Protein AF-A0A2S5CIK4-F1 (afdb_monomer_lite)

Organism: NCBI:txid1704499

Secondary structure (DSSP, 8-state):
-----------------------------TT-EEEEEEEPTTSS-EEEEEEEEEEEEESSTT-SSEEEEEEEETTS-EEEEEHHHHHHHEEEEE---

Sequence (97 aa):
MPVGTGIKEVPVVGAITRRKTMINNIQIKVGQTVQAFFESVDSDASYKTLGTIVGIKRKSYRSESFDEATIKWEDGTEFSIDESFFFKTVHVVGGLQ

Structure (mmCIF, N/CA/C/O backbone):
data_AF-A0A2S5CIK4-F1
#
_entry.id   AF-A0A2S5CIK4-F1
#
loop_
_atom_site.group_PDB
_atom_site.id
_atom_site.type_symbol
_atom_site.label_atom_id
_atom_site.label_alt_id
_atom_site.label_comp_id
_atom_site.label_asym_id
_atom_site.label_entity_id
_atom_site.label_seq_id
_atom_site.pdbx_PDB_ins_code
_atom_site.Cartn_x
_atom_site.Cartn_y
_atom_site.Cartn_z
_atom_site.occupancy
_atom_site.B_iso_or_equiv
_atom_site.auth_seq_id
_atom_site.auth_comp_id
_atom_site.auth_asym_id
_atom_site.auth_atom_id
_atom_site.pdbx_PDB_model_num
ATOM 1 N N . MET A 1 1 ? 32.294 -7.817 71.422 1.00 45.16 1 MET A N 1
ATOM 2 C CA . MET A 1 1 ? 31.894 -7.883 69.996 1.00 45.16 1 MET A CA 1
ATOM 3 C C . MET A 1 1 ? 30.476 -8.438 69.943 1.00 45.16 1 MET A C 1
ATOM 5 O O . MET A 1 1 ? 30.205 -9.352 70.713 1.00 45.16 1 MET A O 1
ATOM 9 N N . PRO A 1 2 ? 29.573 -7.842 69.147 1.00 49.91 2 PRO A N 1
ATOM 10 C CA . PRO A 1 2 ? 29.283 -8.467 67.857 1.00 49.91 2 PRO A CA 1
ATOM 11 C C . PRO A 1 2 ? 29.266 -7.463 66.695 1.00 49.91 2 PRO A C 1
ATOM 13 O O . PRO A 1 2 ? 28.742 -6.357 66.796 1.00 49.91 2 PRO A O 1
ATOM 16 N N . VAL A 1 3 ? 29.868 -7.887 65.586 1.00 53.69 3 VAL A N 1
ATOM 17 C CA . VAL A 1 3 ? 29.810 -7.230 64.281 1.00 53.69 3 VAL A CA 1
ATOM 18 C C . VAL A 1 3 ? 28.527 -7.712 63.612 1.00 53.69 3 VAL A C 1
ATOM 20 O O . VAL A 1 3 ? 28.422 -8.873 63.227 1.00 53.69 3 VAL A O 1
ATOM 23 N N . GLY A 1 4 ? 27.525 -6.841 63.531 1.00 51.56 4 GLY A N 1
ATOM 24 C CA . GLY A 1 4 ? 26.310 -7.100 62.767 1.00 51.56 4 GLY A CA 1
ATOM 25 C C . GLY A 1 4 ? 26.535 -6.766 61.297 1.00 51.56 4 GLY A C 1
ATOM 26 O O . GLY A 1 4 ? 26.259 -5.646 60.877 1.00 51.56 4 GLY A O 1
ATOM 27 N N . THR A 1 5 ? 27.030 -7.718 60.507 1.00 58.00 5 THR A N 1
ATOM 28 C CA . THR A 1 5 ? 27.031 -7.605 59.041 1.00 58.0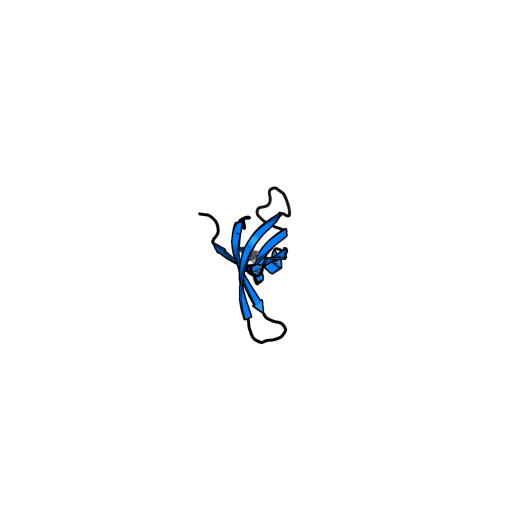0 5 THR A CA 1
ATOM 29 C C . THR A 1 5 ? 25.647 -7.984 58.521 1.00 58.00 5 THR A C 1
ATOM 31 O O . THR A 1 5 ? 25.407 -9.110 58.097 1.00 58.00 5 THR A O 1
ATOM 34 N N . GLY A 1 6 ? 24.710 -7.040 58.603 1.00 49.56 6 GLY A N 1
ATOM 35 C CA . GLY A 1 6 ? 23.429 -7.126 57.911 1.00 49.56 6 GLY A CA 1
ATOM 36 C C . GLY A 1 6 ? 23.604 -6.629 56.482 1.00 49.56 6 GLY A C 1
ATOM 37 O O . GLY A 1 6 ? 23.748 -5.431 56.249 1.00 49.56 6 GLY A O 1
ATOM 38 N N . ILE A 1 7 ? 23.642 -7.558 55.535 1.00 61.31 7 ILE A N 1
ATOM 39 C CA . ILE A 1 7 ? 23.680 -7.281 54.100 1.00 61.31 7 ILE A CA 1
ATOM 40 C C . ILE A 1 7 ? 22.431 -6.460 53.763 1.00 61.31 7 ILE A C 1
ATOM 42 O O . ILE A 1 7 ? 21.305 -6.913 53.957 1.00 61.31 7 ILE A O 1
ATOM 46 N N . LYS A 1 8 ? 22.630 -5.220 53.319 1.00 49.00 8 LYS A N 1
ATOM 47 C CA . LYS A 1 8 ? 21.553 -4.330 52.890 1.00 49.00 8 LYS A CA 1
ATOM 48 C C . LYS A 1 8 ? 21.051 -4.872 51.552 1.00 49.00 8 LYS A C 1
ATOM 50 O O . LYS A 1 8 ? 21.717 -4.679 50.538 1.00 49.00 8 LYS A O 1
ATOM 55 N N . GLU A 1 9 ? 19.932 -5.593 51.554 1.00 50.78 9 GLU A N 1
ATOM 56 C CA . GLU A 1 9 ? 19.229 -5.959 50.324 1.00 50.78 9 GLU A CA 1
ATOM 57 C C . GLU A 1 9 ? 18.815 -4.665 49.624 1.00 50.78 9 GLU A C 1
ATOM 59 O O . GLU A 1 9 ? 17.857 -3.987 49.994 1.00 50.78 9 GLU A O 1
ATOM 64 N N . VAL A 1 10 ? 19.619 -4.261 48.645 1.00 57.56 10 VAL A N 1
ATOM 65 C CA . VAL A 1 10 ? 19.248 -3.216 47.706 1.00 57.56 10 VAL A CA 1
ATOM 66 C C . VAL A 1 10 ? 18.150 -3.834 46.846 1.00 57.56 10 VAL A C 1
ATOM 68 O O . VAL A 1 10 ? 18.430 -4.836 46.181 1.00 57.56 10 VAL A O 1
ATOM 71 N N . PRO A 1 11 ? 16.917 -3.299 46.816 1.00 45.38 11 PRO A N 1
ATOM 72 C CA . PRO A 1 11 ? 15.995 -3.700 45.778 1.00 45.38 11 PRO A CA 1
ATOM 73 C C . PRO A 1 11 ? 16.646 -3.258 44.471 1.00 45.38 11 PRO A C 1
ATOM 75 O O . PRO A 1 11 ? 16.744 -2.064 44.180 1.00 45.38 11 PRO A O 1
ATOM 78 N N . VAL A 1 12 ? 17.142 -4.225 43.698 1.00 54.09 12 VAL A N 1
ATOM 79 C CA . VAL A 1 12 ? 17.399 -4.028 42.278 1.00 54.09 12 VAL A CA 1
ATOM 80 C C . VAL A 1 12 ? 16.024 -3.753 41.694 1.00 54.09 12 VAL A C 1
ATOM 82 O O . VAL A 1 12 ? 15.297 -4.657 41.291 1.00 54.09 12 VAL A O 1
ATOM 85 N N . VAL A 1 13 ? 15.628 -2.480 41.725 1.00 51.38 13 VAL A N 1
ATOM 86 C CA . VAL A 1 13 ? 14.578 -1.952 40.875 1.00 51.38 13 VAL A CA 1
ATOM 87 C C . VAL A 1 13 ? 15.145 -2.135 39.483 1.00 51.38 13 VAL A C 1
ATOM 89 O O . VAL A 1 13 ? 15.861 -1.285 38.957 1.00 51.38 13 VAL A O 1
ATOM 92 N N . GLY A 1 14 ? 14.893 -3.319 38.928 1.00 41.09 14 GLY A N 1
ATOM 93 C CA . GLY A 1 14 ? 14.983 -3.572 37.515 1.00 41.09 14 GLY A CA 1
ATOM 94 C C . GLY A 1 14 ? 14.028 -2.586 36.880 1.00 41.09 14 GLY A C 1
ATOM 95 O O . GLY A 1 14 ? 12.845 -2.870 36.704 1.00 41.09 14 GLY A O 1
ATOM 96 N N . ALA A 1 15 ? 14.545 -1.400 36.573 1.00 48.56 15 ALA A N 1
ATOM 97 C CA . ALA A 1 15 ? 14.007 -0.548 35.549 1.00 48.56 15 ALA A CA 1
ATOM 98 C C . ALA A 1 15 ? 14.136 -1.364 34.266 1.00 48.56 15 ALA A C 1
ATOM 100 O O . ALA A 1 15 ? 15.066 -1.215 33.478 1.00 48.56 15 ALA A O 1
ATOM 101 N N . ILE A 1 16 ? 13.184 -2.276 34.068 1.00 52.25 16 ILE A N 1
ATOM 102 C CA . ILE A 1 16 ? 12.785 -2.698 32.748 1.00 52.25 16 ILE A CA 1
ATOM 103 C C . ILE A 1 16 ? 12.205 -1.415 32.175 1.00 52.25 16 ILE A C 1
ATOM 105 O O . ILE A 1 16 ? 11.005 -1.148 32.258 1.00 52.25 16 ILE A O 1
ATOM 109 N N . THR A 1 17 ? 13.090 -0.564 31.656 1.00 43.59 17 THR A N 1
ATOM 110 C CA . THR A 1 17 ? 12.743 0.408 30.645 1.00 43.59 17 THR A CA 1
ATOM 111 C C . THR A 1 17 ? 12.154 -0.452 29.550 1.00 43.59 17 THR A C 1
ATOM 113 O O . THR A 1 17 ? 12.872 -0.995 28.711 1.00 43.59 17 THR A O 1
ATOM 116 N N . ARG A 1 18 ? 10.832 -0.663 29.614 1.00 47.34 18 ARG A N 1
ATOM 117 C CA . ARG A 1 18 ? 10.047 -1.075 28.468 1.00 47.34 18 ARG A CA 1
ATOM 118 C C . ARG A 1 18 ? 10.516 -0.101 27.412 1.00 47.34 18 ARG A C 1
ATOM 120 O O . ARG A 1 18 ? 10.225 1.091 27.517 1.00 47.34 18 ARG A O 1
ATOM 127 N N . ARG A 1 19 ? 11.331 -0.577 26.466 1.00 44.41 19 ARG A N 1
ATOM 128 C CA . ARG A 1 19 ? 11.512 0.120 25.206 1.00 44.41 19 ARG A CA 1
ATOM 129 C C . ARG A 1 19 ? 10.094 0.185 24.686 1.00 44.41 19 ARG A C 1
ATOM 131 O O . ARG A 1 19 ? 9.558 -0.796 24.186 1.00 44.41 19 ARG A O 1
ATOM 138 N N . LYS A 1 20 ? 9.436 1.303 24.982 1.00 42.12 20 LYS A N 1
ATOM 139 C CA . LYS A 1 20 ? 8.208 1.718 24.354 1.00 42.12 20 LYS A CA 1
ATOM 140 C C . LYS A 1 20 ? 8.677 1.888 22.930 1.00 42.12 20 LYS A C 1
ATOM 142 O O . LYS A 1 20 ? 9.257 2.918 22.600 1.00 42.12 20 LYS A O 1
ATOM 147 N N . THR A 1 21 ? 8.599 0.803 22.161 1.00 40.75 21 THR A N 1
ATOM 148 C CA . THR A 1 21 ? 8.699 0.849 20.718 1.00 40.75 21 THR A CA 1
ATOM 149 C C . THR A 1 21 ? 7.743 1.967 20.374 1.00 40.75 21 THR A C 1
ATOM 151 O O . THR A 1 21 ? 6.541 1.850 20.626 1.00 40.75 21 THR A O 1
ATOM 154 N N . MET A 1 22 ? 8.293 3.122 20.007 1.00 35.94 22 MET A N 1
ATOM 155 C CA . MET A 1 22 ? 7.506 4.187 19.432 1.00 35.94 22 MET A CA 1
ATOM 156 C C . MET A 1 22 ? 7.015 3.561 18.139 1.00 35.94 22 MET A C 1
ATOM 158 O O . MET A 1 22 ? 7.718 3.560 17.135 1.00 35.94 22 MET A O 1
ATOM 162 N N . ILE A 1 23 ? 5.866 2.888 18.213 1.00 42.66 23 ILE A N 1
ATOM 163 C CA . ILE A 1 23 ? 5.069 2.601 17.041 1.00 42.66 23 ILE A CA 1
ATOM 164 C C . ILE A 1 23 ? 4.778 4.002 16.546 1.00 42.66 23 ILE A C 1
ATOM 166 O O . ILE A 1 23 ? 4.038 4.748 17.190 1.00 42.66 23 ILE A O 1
ATOM 170 N N . ASN A 1 24 ? 5.523 4.403 15.519 1.00 46.25 24 ASN A N 1
ATOM 171 C CA . ASN A 1 24 ? 5.285 5.623 14.785 1.00 46.25 24 ASN A CA 1
ATOM 172 C C . ASN A 1 24 ? 3.786 5.623 14.501 1.00 46.25 24 ASN A C 1
ATOM 174 O O . ASN A 1 24 ? 3.306 4.785 13.741 1.00 46.25 24 ASN A O 1
ATOM 178 N N . ASN A 1 25 ? 3.041 6.481 15.201 1.00 52.94 25 ASN A N 1
ATOM 179 C CA . ASN A 1 25 ? 1.591 6.563 15.087 1.00 52.94 25 ASN A CA 1
ATOM 180 C C . ASN A 1 25 ? 1.274 7.306 13.787 1.00 52.94 25 ASN A C 1
ATOM 182 O O . ASN A 1 25 ? 0.781 8.432 13.792 1.00 52.94 25 ASN A O 1
ATOM 186 N N . ILE A 1 26 ? 1.689 6.727 12.663 1.00 62.88 26 ILE A N 1
ATOM 187 C CA . ILE A 1 26 ? 1.416 7.248 11.336 1.00 62.88 26 ILE A CA 1
ATOM 188 C C . ILE A 1 26 ? -0.040 6.890 11.072 1.00 62.88 26 ILE A C 1
ATOM 190 O O . ILE A 1 26 ? -0.376 5.770 10.687 1.00 62.88 26 ILE A O 1
ATOM 194 N N . GLN A 1 27 ? -0.915 7.853 11.346 1.00 73.69 27 GLN A N 1
ATOM 195 C CA . GLN A 1 27 ? -2.318 7.760 10.984 1.00 73.69 27 GLN A CA 1
ATOM 196 C C . GLN A 1 27 ? -2.431 7.886 9.470 1.00 73.69 27 GLN A C 1
ATOM 198 O O . GLN A 1 27 ? -2.347 8.988 8.923 1.00 73.69 27 GLN A O 1
ATOM 203 N N . ILE A 1 28 ? -2.612 6.751 8.800 1.00 80.06 28 ILE A N 1
ATOM 204 C CA . ILE A 1 28 ? -2.880 6.735 7.367 1.00 80.06 28 ILE A CA 1
ATOM 205 C C . ILE A 1 28 ? -4.364 7.004 7.081 1.00 80.06 28 ILE A C 1
ATOM 207 O O . ILE A 1 28 ? -5.251 6.612 7.847 1.00 80.06 28 ILE A O 1
ATOM 211 N N . LYS A 1 29 ? -4.650 7.678 5.968 1.00 84.94 29 LYS A N 1
ATOM 212 C CA . LYS A 1 29 ? -6.007 7.992 5.501 1.00 84.94 29 LYS A CA 1
ATOM 213 C C . LYS A 1 29 ? -6.170 7.609 4.032 1.00 84.94 29 LYS A C 1
ATOM 215 O O . LYS A 1 29 ? -5.221 7.661 3.254 1.00 84.94 29 LYS A O 1
ATOM 220 N N . VAL A 1 30 ? -7.396 7.252 3.654 1.00 87.88 30 VAL A N 1
ATOM 221 C CA . VAL A 1 30 ? -7.767 7.093 2.242 1.00 87.88 30 VAL A CA 1
ATOM 222 C C . VAL A 1 30 ? -7.590 8.440 1.536 1.00 87.88 30 VAL A C 1
ATOM 224 O O . VAL A 1 30 ? -7.924 9.482 2.098 1.00 87.88 30 VAL A O 1
ATOM 227 N N . GLY A 1 31 ? -7.030 8.412 0.331 1.00 87.62 31 GLY A N 1
ATOM 228 C CA . GLY A 1 31 ? -6.651 9.582 -0.455 1.00 87.62 31 GLY A CA 1
ATOM 229 C C . GLY A 1 31 ? -5.236 10.097 -0.183 1.00 87.62 31 GLY A C 1
ATOM 230 O O . GLY A 1 31 ? -4.817 11.043 -0.842 1.00 87.62 31 GLY A O 1
ATOM 231 N N . GLN A 1 32 ? -4.486 9.510 0.759 1.00 88.44 32 GLN A N 1
ATOM 232 C CA . GLN A 1 32 ? -3.092 9.904 0.964 1.00 88.44 32 GLN A CA 1
ATOM 233 C C . GLN A 1 32 ? -2.167 9.299 -0.084 1.00 88.44 32 GLN A C 1
ATOM 235 O O . GLN A 1 32 ? -2.281 8.121 -0.427 1.00 88.44 32 GLN A O 1
ATOM 240 N N . THR A 1 33 ? -1.208 10.108 -0.524 1.00 89.62 33 THR A N 1
ATOM 241 C CA . THR A 1 33 ? -0.124 9.695 -1.401 1.00 89.62 33 THR A CA 1
ATOM 242 C C .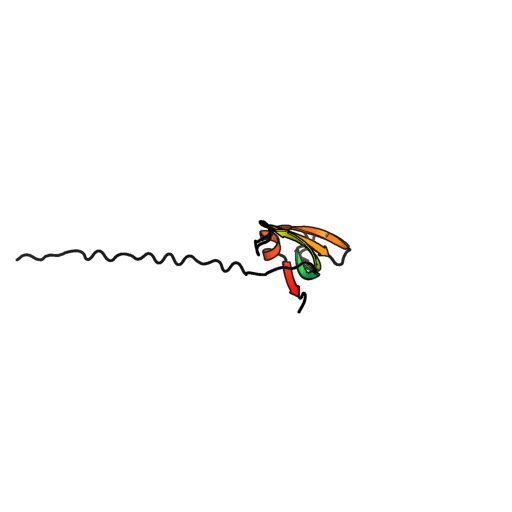 THR A 1 33 ? 0.993 9.059 -0.586 1.00 89.62 33 THR A C 1
ATOM 244 O O . THR A 1 33 ? 1.486 9.588 0.420 1.00 89.62 33 THR A O 1
ATOM 247 N N . VAL A 1 34 ? 1.424 7.908 -1.066 1.00 88.62 34 VAL A N 1
ATOM 248 C CA . VAL A 1 34 ? 2.527 7.131 -0.534 1.00 88.62 34 VAL A CA 1
ATOM 249 C C . VAL A 1 34 ? 3.598 6.958 -1.601 1.00 88.62 34 VAL A C 1
ATOM 251 O O . VAL A 1 34 ? 3.329 7.025 -2.797 1.00 88.62 34 VAL A O 1
ATOM 254 N N . GLN A 1 35 ? 4.820 6.725 -1.160 1.00 87.94 35 GLN A N 1
ATOM 255 C CA . GLN A 1 35 ? 5.947 6.349 -1.991 1.00 87.94 35 GLN A CA 1
ATOM 256 C C . GLN A 1 35 ? 6.487 5.029 -1.469 1.00 87.94 35 GLN A C 1
ATOM 258 O O . GLN A 1 35 ? 6.739 4.902 -0.274 1.00 87.94 35 GLN A O 1
ATOM 263 N N . ALA A 1 36 ? 6.695 4.065 -2.352 1.00 84.44 36 ALA A N 1
ATOM 264 C CA . ALA A 1 36 ? 7.309 2.800 -1.988 1.00 84.44 36 ALA A CA 1
ATOM 265 C C . ALA A 1 36 ? 8.574 2.550 -2.800 1.00 84.44 36 ALA A C 1
ATOM 267 O O . ALA A 1 36 ? 8.714 3.012 -3.936 1.00 84.44 36 ALA A O 1
ATOM 268 N N . PHE A 1 37 ? 9.494 1.827 -2.172 1.00 79.56 37 PHE A N 1
ATOM 269 C CA . PHE A 1 37 ? 10.724 1.355 -2.785 1.00 79.56 37 PHE A CA 1
ATOM 270 C C . PHE A 1 37 ? 10.575 -0.145 -3.015 1.00 79.56 37 PHE A C 1
ATOM 272 O O . PHE A 1 37 ? 10.501 -0.908 -2.051 1.00 79.56 37 PHE A O 1
ATOM 279 N N . PHE A 1 38 ? 10.516 -0.556 -4.280 1.00 71.94 38 PHE A N 1
ATOM 280 C CA . PHE A 1 38 ? 10.516 -1.968 -4.647 1.00 71.94 38 PHE A CA 1
ATOM 281 C C . PHE A 1 38 ? 11.907 -2.346 -5.136 1.00 71.94 38 PHE A C 1
ATOM 283 O O . PHE A 1 38 ? 12.461 -1.705 -6.032 1.00 71.94 38 PHE A O 1
ATOM 290 N N . GLU A 1 39 ? 12.478 -3.368 -4.508 1.00 65.94 39 GLU A N 1
ATOM 291 C CA . GLU A 1 39 ? 13.661 -4.043 -5.024 1.00 65.94 39 GLU A CA 1
ATOM 292 C C . GLU A 1 39 ? 13.197 -4.991 -6.131 1.00 65.94 39 GLU A C 1
ATOM 294 O O . GLU A 1 39 ? 12.294 -5.805 -5.920 1.00 65.94 39 GLU A O 1
ATOM 299 N N . SER A 1 40 ? 13.748 -4.831 -7.332 1.00 62.31 40 SER A N 1
ATOM 300 C CA . SER A 1 40 ? 13.450 -5.743 -8.431 1.00 62.31 40 SER A CA 1
ATOM 301 C C . SER A 1 40 ? 14.131 -7.085 -8.173 1.00 62.31 40 SER A C 1
ATOM 303 O O . SER A 1 40 ? 15.316 -7.130 -7.865 1.00 62.31 40 SER A O 1
ATOM 305 N N . VAL A 1 41 ? 13.405 -8.193 -8.336 1.00 64.56 41 VAL A N 1
ATOM 306 C CA . VAL A 1 41 ? 13.974 -9.547 -8.184 1.00 64.56 41 VAL A CA 1
ATOM 307 C C . VAL A 1 41 ? 15.021 -9.833 -9.271 1.00 64.56 41 VAL A C 1
ATOM 309 O O . VAL A 1 41 ? 15.947 -10.612 -9.060 1.00 64.56 41 VAL A O 1
ATOM 312 N N . ASP A 1 42 ? 14.897 -9.166 -10.421 1.00 61.84 42 ASP A N 1
ATOM 313 C CA . ASP A 1 42 ? 15.693 -9.424 -11.623 1.00 61.84 42 ASP A CA 1
ATOM 314 C C . ASP A 1 42 ? 16.829 -8.411 -11.844 1.00 61.84 42 ASP A C 1
ATOM 316 O O . ASP A 1 42 ? 17.548 -8.477 -12.842 1.00 61.84 42 ASP A O 1
ATOM 320 N N . SER A 1 43 ? 17.000 -7.421 -10.965 1.00 53.81 43 SER A N 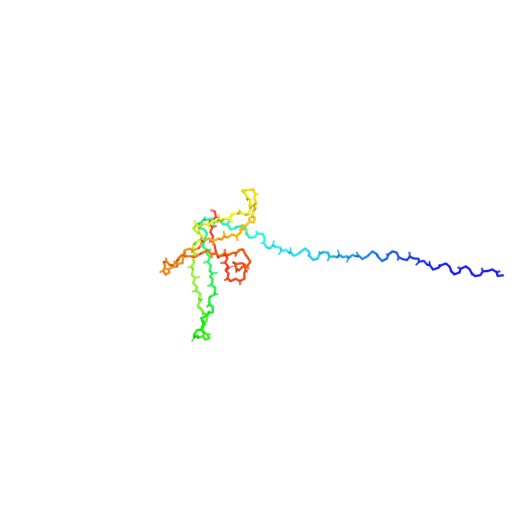1
ATOM 321 C CA . SER A 1 43 ? 18.051 -6.406 -11.102 1.00 53.81 43 SER A CA 1
ATOM 322 C C . SER A 1 43 ? 18.387 -5.777 -9.754 1.00 53.81 43 SER A C 1
ATOM 324 O O . SER A 1 43 ? 17.476 -5.463 -9.000 1.00 53.81 43 SER A O 1
ATOM 326 N N . ASP A 1 44 ? 19.658 -5.419 -9.526 1.00 58.59 44 ASP A N 1
ATOM 327 C CA . ASP A 1 44 ? 20.117 -4.501 -8.451 1.00 58.59 44 ASP A CA 1
ATOM 328 C C . ASP A 1 44 ? 19.489 -3.078 -8.542 1.00 58.59 44 ASP A C 1
ATOM 330 O O . ASP A 1 44 ? 19.968 -2.102 -7.962 1.00 58.59 44 ASP A O 1
ATOM 334 N N . ALA A 1 45 ? 18.416 -2.923 -9.318 1.00 55.25 45 ALA A N 1
ATOM 335 C CA . ALA A 1 45 ? 17.660 -1.706 -9.492 1.00 55.25 45 ALA A CA 1
ATOM 336 C C . ALA A 1 45 ? 16.508 -1.677 -8.482 1.00 55.25 45 ALA A C 1
ATOM 338 O O . ALA A 1 45 ? 15.546 -2.443 -8.565 1.00 55.25 45 ALA A O 1
ATOM 339 N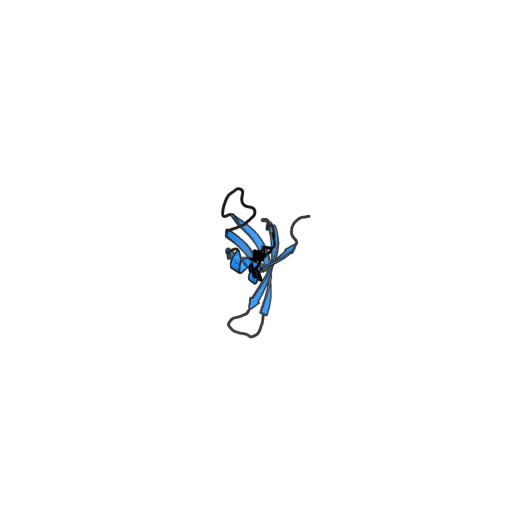 N . SER A 1 46 ? 16.589 -0.730 -7.552 1.00 64.50 46 SER A N 1
ATOM 340 C CA . SER A 1 46 ? 15.429 -0.284 -6.788 1.00 64.50 46 SER A CA 1
ATOM 341 C C . SER A 1 46 ? 14.711 0.802 -7.582 1.00 64.50 46 SER A C 1
ATOM 343 O O . SER A 1 46 ? 15.335 1.767 -8.031 1.00 64.50 46 SER A O 1
ATOM 345 N N . TYR A 1 47 ? 13.399 0.665 -7.765 1.00 69.00 47 TYR A N 1
ATOM 346 C CA . TYR A 1 47 ? 12.594 1.728 -8.362 1.00 69.00 47 TYR A CA 1
ATOM 347 C C . TYR A 1 47 ? 11.628 2.306 -7.333 1.00 69.00 47 TYR A C 1
ATOM 349 O O . TYR A 1 47 ? 11.062 1.607 -6.489 1.00 69.00 47 TYR A O 1
ATOM 357 N N . LYS A 1 48 ? 11.492 3.633 -7.383 1.00 77.44 48 LYS A N 1
ATOM 358 C CA . LYS A 1 48 ? 10.555 4.381 -6.548 1.00 77.44 48 LYS A CA 1
ATOM 359 C C . LYS A 1 48 ? 9.268 4.539 -7.328 1.00 77.44 48 LYS A C 1
ATOM 361 O O . LYS A 1 48 ? 9.304 5.017 -8.458 1.00 77.44 48 LYS A O 1
ATOM 366 N N . THR A 1 49 ? 8.153 4.184 -6.713 1.00 84.44 49 THR A N 1
ATOM 367 C CA . THR A 1 49 ? 6.828 4.385 -7.301 1.00 84.44 49 THR A CA 1
ATOM 368 C C . THR A 1 49 ? 5.923 5.099 -6.311 1.00 84.44 49 THR A C 1
ATOM 370 O O . THR A 1 49 ? 6.062 4.933 -5.092 1.00 84.44 49 THR A O 1
ATOM 373 N N . LEU A 1 50 ? 5.033 5.937 -6.835 1.00 89.12 50 L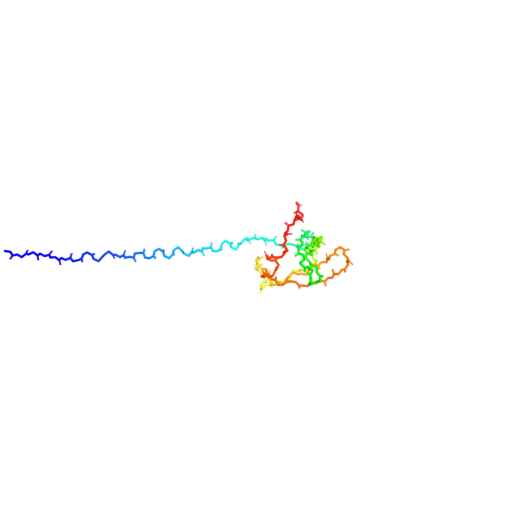EU A N 1
ATOM 374 C CA . LEU A 1 50 ? 4.004 6.596 -6.050 1.00 89.12 50 LEU A CA 1
ATOM 375 C C . LEU A 1 50 ? 2.712 5.789 -6.114 1.00 89.12 50 LEU A C 1
ATOM 377 O O . LEU A 1 50 ? 2.380 5.147 -7.110 1.00 89.12 50 LEU A O 1
ATOM 381 N N . GLY A 1 51 ? 1.973 5.837 -5.018 1.00 90.69 51 GLY A N 1
ATOM 382 C CA . GLY A 1 51 ? 0.651 5.252 -4.924 1.00 90.69 51 GLY A CA 1
ATOM 383 C C . GLY A 1 51 ? -0.273 6.126 -4.100 1.00 90.69 51 GLY A C 1
ATOM 384 O O . GLY A 1 51 ? 0.160 7.026 -3.385 1.00 90.69 51 GLY A O 1
ATOM 385 N N . THR A 1 52 ? -1.565 5.860 -4.197 1.00 92.00 52 THR A N 1
ATOM 386 C CA . THR A 1 52 ? -2.604 6.501 -3.395 1.00 92.00 52 THR A CA 1
ATOM 387 C C . THR A 1 52 ? -3.319 5.435 -2.584 1.00 92.00 52 THR A C 1
ATOM 389 O O . THR A 1 52 ? -3.736 4.414 -3.128 1.00 92.00 52 THR A O 1
ATOM 392 N N . ILE A 1 53 ? -3.485 5.656 -1.282 1.00 90.75 53 ILE A N 1
ATOM 393 C CA . ILE A 1 53 ? -4.272 4.757 -0.436 1.00 90.75 53 ILE A CA 1
ATOM 394 C C . ILE A 1 53 ? -5.739 4.882 -0.843 1.00 90.75 53 ILE A C 1
ATOM 396 O O . ILE A 1 53 ? -6.346 5.936 -0.677 1.00 90.75 53 ILE A O 1
ATOM 400 N N . VAL A 1 54 ? -6.324 3.804 -1.351 1.00 92.69 54 VAL A N 1
ATOM 401 C CA . VAL A 1 54 ? -7.729 3.749 -1.785 1.00 92.69 54 VAL A CA 1
ATOM 402 C C . VAL A 1 54 ? -8.619 3.001 -0.792 1.00 92.69 54 VAL A C 1
ATOM 404 O O . VAL A 1 54 ? -9.833 3.184 -0.797 1.00 92.69 54 VAL A O 1
ATOM 407 N N . GLY A 1 55 ? -8.029 2.214 0.113 1.00 91.06 55 GLY A N 1
ATOM 408 C CA . GLY A 1 55 ? -8.754 1.465 1.138 1.00 91.06 55 GLY A CA 1
ATOM 409 C C . GLY A 1 55 ? -7.921 1.244 2.395 1.00 91.06 55 GLY A C 1
ATOM 410 O O . GLY A 1 55 ? -6.701 1.128 2.331 1.00 91.06 55 GLY A O 1
ATOM 411 N N . ILE A 1 56 ? -8.579 1.196 3.556 1.00 89.31 56 ILE A N 1
ATOM 412 C CA . ILE A 1 56 ? -7.946 0.867 4.839 1.00 89.31 56 ILE A CA 1
ATOM 413 C C . ILE A 1 56 ? -8.869 -0.080 5.596 1.00 89.31 56 ILE A C 1
ATOM 415 O O . ILE A 1 56 ? -9.988 0.286 5.963 1.00 89.31 56 ILE A O 1
ATOM 419 N N . LYS A 1 57 ? -8.381 -1.280 5.891 1.00 88.62 57 LYS A N 1
ATOM 420 C CA . LYS A 1 57 ? -9.041 -2.247 6.761 1.00 88.62 57 LYS A CA 1
ATOM 421 C C . LYS A 1 57 ? -8.456 -2.118 8.159 1.00 88.62 57 LYS A C 1
ATOM 423 O O . LYS A 1 57 ? -7.262 -2.310 8.358 1.00 88.62 57 LYS A O 1
ATOM 428 N N . ARG A 1 58 ? -9.285 -1.773 9.145 1.00 83.81 58 ARG A N 1
ATOM 429 C CA . ARG A 1 58 ? -8.845 -1.560 10.534 1.00 83.81 58 ARG A CA 1
ATOM 430 C C . ARG A 1 58 ? -9.123 -2.779 11.404 1.00 83.81 58 ARG A C 1
ATOM 432 O O . ARG A 1 58 ? -10.180 -3.387 11.271 1.00 83.81 58 ARG A O 1
ATOM 439 N N . LYS A 1 59 ? -8.219 -3.074 12.350 1.00 73.50 59 LYS A N 1
ATOM 440 C CA . LYS A 1 59 ? -8.381 -4.170 13.334 1.00 73.50 59 LYS A CA 1
ATOM 441 C C . LYS A 1 59 ? -9.637 -4.000 14.196 1.00 73.50 59 LYS A C 1
ATOM 443 O O . LYS A 1 59 ? -10.237 -4.968 14.643 1.00 73.50 59 LYS A O 1
ATOM 448 N N . SER A 1 60 ? -10.044 -2.755 14.423 1.00 74.31 60 SER A N 1
ATOM 449 C CA . SER A 1 60 ? -11.321 -2.399 15.034 1.00 74.31 60 SER A CA 1
ATOM 450 C C . SER A 1 60 ? -11.783 -1.061 14.473 1.00 74.31 60 SER A C 1
ATOM 452 O O . SER A 1 60 ? -10.958 -0.201 14.167 1.00 74.31 60 SER A O 1
ATOM 454 N N . TYR A 1 61 ? -13.097 -0.854 14.381 1.00 64.31 61 TYR A N 1
ATOM 455 C CA . TYR A 1 61 ? -13.692 0.396 13.893 1.00 64.31 61 TYR A CA 1
ATOM 456 C C . TYR A 1 61 ? -13.189 1.639 14.654 1.00 64.31 61 TYR A C 1
ATOM 458 O O . TYR A 1 61 ? -13.078 2.719 14.082 1.00 64.31 61 TYR A O 1
ATOM 466 N N . ARG A 1 62 ? -12.842 1.481 15.940 1.00 59.62 62 ARG A N 1
ATOM 467 C CA . ARG A 1 62 ? -12.317 2.558 16.800 1.00 59.62 62 ARG A CA 1
ATOM 468 C C . ARG A 1 62 ? -10.789 2.613 16.878 1.00 59.62 62 ARG A C 1
ATOM 470 O O . ARG A 1 62 ? -10.258 3.466 17.576 1.00 59.62 62 ARG A O 1
ATOM 477 N N . SER A 1 63 ? -10.092 1.690 16.220 1.00 66.06 63 SER A N 1
ATOM 478 C CA . SER A 1 63 ? -8.633 1.634 16.246 1.00 66.06 63 SER A CA 1
ATOM 479 C C . SER A 1 63 ? -8.047 2.653 15.273 1.00 66.06 63 SER A C 1
ATOM 481 O O . SER A 1 63 ? -8.512 2.783 14.140 1.00 66.06 63 SER A O 1
ATOM 483 N N . GLU A 1 64 ? -7.011 3.358 15.717 1.00 64.12 64 GLU A N 1
ATOM 484 C CA . GLU A 1 64 ? -6.166 4.183 14.847 1.00 64.12 64 GLU A CA 1
ATOM 485 C C . GLU A 1 64 ? -5.156 3.320 14.072 1.00 64.12 64 GLU A C 1
ATOM 487 O O . GLU A 1 64 ? -4.725 3.706 12.990 1.00 64.12 64 GLU A O 1
ATOM 492 N N . SER A 1 65 ? -4.853 2.115 14.574 1.00 72.06 65 SER A N 1
ATOM 493 C CA . SER A 1 65 ? -4.078 1.097 13.858 1.00 72.06 65 SER A CA 1
ATOM 494 C C . SER A 1 65 ? -4.926 0.402 12.797 1.00 72.06 65 SER A C 1
ATOM 496 O O . SER A 1 65 ? -6.076 0.013 13.057 1.00 72.06 65 SER A O 1
ATOM 498 N N . PHE A 1 66 ? -4.332 0.201 11.624 1.00 82.38 66 PHE A N 1
ATOM 499 C CA . PHE A 1 66 ? -4.906 -0.586 10.543 1.00 82.38 66 PHE A CA 1
ATOM 500 C C . PHE A 1 66 ? -4.324 -2.005 10.526 1.00 82.38 66 PHE A C 1
ATOM 502 O O . PHE A 1 66 ? -3.320 -2.284 11.169 1.00 82.38 66 PHE A O 1
ATOM 509 N N . ASP A 1 67 ? -5.023 -2.919 9.866 1.00 85.06 67 ASP A N 1
ATOM 510 C CA . ASP A 1 67 ? -4.557 -4.282 9.604 1.00 85.06 67 ASP A CA 1
ATOM 511 C C . ASP A 1 67 ? -3.962 -4.363 8.197 1.00 85.06 67 ASP A C 1
ATOM 513 O O . ASP A 1 67 ? -2.865 -4.876 8.001 1.00 85.06 67 ASP A O 1
ATOM 517 N N . GLU A 1 68 ? -4.664 -3.763 7.232 1.00 88.19 68 GLU A N 1
ATOM 518 C CA . GLU A 1 68 ? -4.302 -3.769 5.819 1.00 88.19 68 GLU A CA 1
ATOM 519 C C . GLU A 1 68 ? -4.649 -2.422 5.169 1.00 88.19 68 GLU A C 1
ATOM 521 O O . GLU A 1 68 ? -5.669 -1.804 5.494 1.00 88.19 68 GLU A O 1
ATOM 526 N N . ALA A 1 69 ? -3.799 -1.958 4.258 1.00 89.50 69 ALA A N 1
ATOM 527 C CA . ALA A 1 69 ? -4.029 -0.786 3.425 1.00 89.50 69 ALA A CA 1
ATOM 528 C C . ALA A 1 69 ? -3.970 -1.181 1.948 1.00 89.50 69 ALA A C 1
ATOM 530 O O . ALA A 1 69 ? -3.005 -1.799 1.506 1.00 89.50 69 ALA A O 1
ATOM 531 N N . THR A 1 70 ? -4.985 -0.798 1.178 1.00 92.75 70 THR A N 1
ATOM 532 C CA . THR A 1 70 ? -5.026 -0.993 -0.274 1.00 92.75 70 THR A CA 1
ATOM 533 C C . THR A 1 70 ? -4.510 0.260 -0.959 1.00 92.75 70 THR A C 1
ATOM 535 O O . THR A 1 70 ? -5.013 1.361 -0.712 1.00 92.75 70 THR A O 1
ATOM 538 N N . ILE A 1 71 ? -3.513 0.093 -1.822 1.00 92.00 71 ILE A N 1
ATOM 539 C CA . ILE A 1 71 ? -2.817 1.182 -2.501 1.00 92.00 71 ILE A CA 1
ATOM 540 C C . ILE A 1 71 ? -2.961 0.985 -4.006 1.00 92.00 71 ILE A C 1
ATOM 542 O O . ILE A 1 71 ? -2.706 -0.105 -4.520 1.00 92.00 71 ILE A O 1
ATOM 546 N N . LYS A 1 72 ? -3.376 2.051 -4.691 1.00 93.25 72 LYS A N 1
ATOM 547 C CA . LYS A 1 72 ? -3.393 2.154 -6.149 1.00 93.25 72 LYS A CA 1
ATOM 548 C C . LYS A 1 72 ? -2.136 2.869 -6.619 1.00 93.25 72 LYS A C 1
ATOM 550 O O . LYS A 1 72 ? -1.923 4.019 -6.239 1.00 93.25 72 LYS A O 1
ATOM 555 N N . TRP A 1 73 ? -1.329 2.208 -7.429 1.00 90.19 73 TRP A N 1
ATOM 556 C CA . TRP A 1 73 ? -0.056 2.717 -7.937 1.00 90.19 73 TRP A CA 1
ATOM 557 C C . TRP A 1 73 ? -0.236 3.442 -9.270 1.00 90.19 73 TRP A C 1
ATOM 559 O O . TRP A 1 73 ? -1.267 3.304 -9.933 1.00 90.19 73 TRP A O 1
ATOM 569 N N . GLU A 1 74 ? 0.752 4.251 -9.654 1.00 86.56 74 GLU A N 1
ATOM 570 C CA . GLU A 1 74 ? 0.699 5.047 -10.892 1.00 86.56 74 GLU A CA 1
ATOM 571 C C . GLU A 1 74 ? 0.623 4.203 -12.173 1.00 86.56 74 GLU A C 1
ATOM 573 O O . GLU A 1 74 ? 0.061 4.654 -13.168 1.00 86.56 74 GLU A O 1
ATOM 578 N N . ASP A 1 75 ? 1.126 2.967 -12.147 1.00 82.56 75 ASP A N 1
ATOM 579 C CA . ASP A 1 75 ? 1.007 2.007 -13.253 1.00 82.56 75 ASP A CA 1
ATOM 580 C C . ASP A 1 75 ? -0.419 1.436 -13.411 1.00 82.56 75 ASP A C 1
ATOM 582 O O . ASP A 1 75 ? -0.699 0.701 -14.357 1.00 82.56 75 ASP A O 1
ATOM 586 N N . GLY A 1 76 ? -1.333 1.792 -12.501 1.00 84.25 76 GLY A N 1
ATOM 587 C CA . GLY A 1 76 ? -2.713 1.322 -12.456 1.00 84.25 76 GLY A CA 1
ATOM 588 C C . GLY A 1 76 ? -2.919 0.059 -11.621 1.00 84.25 76 GLY A C 1
ATOM 589 O O . GLY A 1 76 ? -4.069 -0.336 -11.423 1.00 84.25 76 GLY A O 1
ATOM 590 N N . THR A 1 77 ? -1.849 -0.549 -11.104 1.00 87.25 77 THR A N 1
ATOM 591 C CA . THR A 1 77 ? -1.925 -1.740 -10.259 1.00 87.25 77 THR A CA 1
ATOM 592 C C . THR A 1 77 ? -2.513 -1.384 -8.893 1.00 87.25 77 THR A C 1
ATOM 594 O O . THR A 1 77 ? -2.245 -0.320 -8.334 1.00 87.25 77 THR A O 1
ATOM 597 N N . GLU A 1 78 ? -3.306 -2.286 -8.320 1.00 92.12 78 GLU A N 1
ATOM 598 C CA . GLU A 1 78 ? -3.863 -2.148 -6.974 1.00 92.12 78 GLU A CA 1
ATOM 599 C C . GLU A 1 78 ? -3.469 -3.360 -6.140 1.00 92.12 78 GLU A C 1
ATOM 601 O O . GLU A 1 78 ? -3.699 -4.500 -6.543 1.00 92.12 78 GLU A O 1
ATOM 606 N N . PHE A 1 79 ? -2.884 -3.125 -4.966 1.00 86.25 79 PHE A N 1
ATOM 607 C CA . PHE A 1 79 ? -2.628 -4.205 -4.023 1.00 86.25 79 PHE A CA 1
ATOM 608 C C . PHE A 1 79 ? -2.791 -3.780 -2.573 1.00 86.25 79 PHE A C 1
ATOM 610 O O . PHE A 1 79 ? -2.594 -2.625 -2.189 1.00 86.25 79 PHE A O 1
ATOM 617 N N . SER A 1 80 ? -3.170 -4.769 -1.777 1.00 88.69 80 SER A N 1
ATOM 618 C CA . SER A 1 80 ? -3.306 -4.684 -0.336 1.00 88.69 80 SER A CA 1
ATOM 619 C C . SER A 1 80 ? -1.997 -5.060 0.347 1.00 88.69 80 SER A C 1
ATOM 621 O O . SER A 1 80 ? -1.379 -6.065 0.005 1.00 88.69 80 SER A O 1
ATOM 623 N N . ILE A 1 81 ? -1.592 -4.254 1.324 1.00 85.88 81 ILE A N 1
ATOM 624 C CA . ILE A 1 81 ? -0.385 -4.453 2.121 1.00 85.88 81 ILE A CA 1
ATOM 625 C C . ILE A 1 81 ? -0.763 -4.489 3.596 1.00 85.88 81 ILE A C 1
ATOM 627 O O . ILE A 1 81 ? -1.485 -3.609 4.072 1.00 85.88 81 ILE A O 1
ATOM 631 N N . ASP A 1 82 ? -0.243 -5.469 4.329 1.00 87.12 82 ASP A N 1
ATOM 632 C CA . ASP A 1 82 ? -0.389 -5.515 5.780 1.00 87.12 82 ASP A CA 1
ATOM 633 C C . ASP A 1 82 ? 0.387 -4.382 6.479 1.00 87.12 82 ASP A C 1
ATOM 635 O O . ASP A 1 82 ? 1.377 -3.855 5.970 1.00 87.12 82 ASP A O 1
ATOM 639 N N . GLU A 1 83 ? -0.040 -4.027 7.688 1.00 83.50 83 GLU A N 1
ATOM 640 C CA . GLU A 1 83 ? 0.583 -2.980 8.510 1.00 83.50 83 GLU A CA 1
ATOM 641 C C . GLU A 1 83 ? 2.110 -3.138 8.660 1.00 83.50 83 GLU A C 1
ATOM 643 O O . GLU A 1 83 ? 2.856 -2.158 8.572 1.00 83.50 83 GLU A O 1
ATOM 648 N N . SER A 1 84 ? 2.597 -4.364 8.875 1.00 82.12 84 SER A N 1
ATOM 649 C CA . SER A 1 84 ? 4.016 -4.612 9.155 1.00 82.12 84 SER A CA 1
ATOM 650 C C . SER A 1 84 ? 4.879 -4.419 7.915 1.00 82.12 84 SER A C 1
ATOM 652 O O . SER A 1 84 ? 5.990 -3.894 8.020 1.00 82.12 84 SER A O 1
ATOM 654 N N . PHE A 1 85 ? 4.395 -4.848 6.749 1.00 80.31 85 PHE A N 1
ATOM 655 C CA . PHE A 1 85 ? 5.092 -4.637 5.486 1.00 80.31 85 PHE A CA 1
ATOM 656 C C . PHE A 1 85 ? 4.992 -3.181 5.031 1.00 80.31 85 PHE A C 1
ATOM 658 O O . PHE A 1 85 ? 5.998 -2.616 4.605 1.00 80.31 85 PHE A O 1
ATOM 665 N N . PHE A 1 86 ? 3.832 -2.546 5.218 1.00 82.62 86 PHE A N 1
ATOM 666 C CA . PHE A 1 86 ? 3.610 -1.141 4.883 1.00 82.62 86 PHE A CA 1
ATOM 667 C C . PHE A 1 86 ? 4.665 -0.241 5.531 1.00 82.62 86 PHE A C 1
ATOM 669 O O . PHE A 1 86 ? 5.346 0.500 4.836 1.00 82.62 86 PHE A O 1
ATOM 676 N N . PHE A 1 87 ? 4.892 -0.350 6.842 1.00 77.06 87 PHE A N 1
ATOM 677 C CA . PHE A 1 87 ? 5.878 0.504 7.520 1.00 77.06 87 PHE A CA 1
ATOM 678 C C . PHE A 1 87 ? 7.340 0.199 7.180 1.00 77.06 87 PHE A C 1
ATOM 680 O O . PHE A 1 87 ? 8.215 1.005 7.497 1.00 77.06 87 PHE A O 1
ATOM 687 N N . LYS A 1 88 ? 7.623 -0.951 6.561 1.00 79.75 88 LYS A N 1
ATOM 688 C CA . LYS A 1 88 ? 8.975 -1.310 6.116 1.00 79.75 88 LYS A CA 1
ATOM 689 C C . LYS A 1 88 ? 9.293 -0.782 4.725 1.00 79.75 88 LYS A C 1
ATOM 691 O O . LYS A 1 88 ? 10.447 -0.457 4.470 1.00 79.75 88 LYS A O 1
ATOM 696 N N . THR A 1 89 ? 8.305 -0.750 3.835 1.00 76.19 89 THR A N 1
ATOM 697 C CA . THR A 1 89 ? 8.527 -0.511 2.399 1.00 76.19 89 THR A CA 1
ATOM 698 C C . THR A 1 89 ? 7.880 0.768 1.887 1.00 76.19 89 THR A C 1
ATOM 700 O O . THR A 1 89 ? 8.326 1.322 0.880 1.00 76.19 89 THR A O 1
ATOM 703 N N . VAL A 1 90 ? 6.855 1.260 2.584 1.00 80.69 90 VAL A N 1
ATOM 704 C CA . VAL A 1 90 ? 6.031 2.391 2.170 1.00 80.69 90 VAL A CA 1
ATOM 705 C C . VAL A 1 90 ? 6.265 3.586 3.090 1.00 80.69 90 VAL A C 1
ATOM 707 O O . VAL A 1 90 ? 6.105 3.531 4.309 1.00 80.69 90 VAL A O 1
ATOM 710 N N . HIS A 1 91 ? 6.591 4.714 2.476 1.00 81.88 91 HIS A N 1
ATOM 711 C CA . HIS A 1 91 ? 6.703 6.010 3.118 1.00 81.88 91 HIS A CA 1
ATOM 712 C C . HIS A 1 91 ? 5.501 6.872 2.739 1.00 81.88 91 HIS A C 1
ATOM 714 O O . HIS A 1 91 ? 5.218 7.093 1.564 1.00 81.88 91 HIS A O 1
ATOM 720 N N . VAL A 1 92 ? 4.790 7.403 3.730 1.00 78.06 92 VAL A N 1
ATOM 721 C CA . VAL A 1 92 ? 3.725 8.383 3.483 1.00 78.06 92 VAL A CA 1
ATOM 722 C C . VAL A 1 92 ? 4.386 9.716 3.134 1.00 78.06 92 VAL A C 1
ATOM 724 O O . VAL A 1 92 ? 5.060 10.305 3.977 1.00 78.06 92 VAL A O 1
ATOM 727 N N . VAL A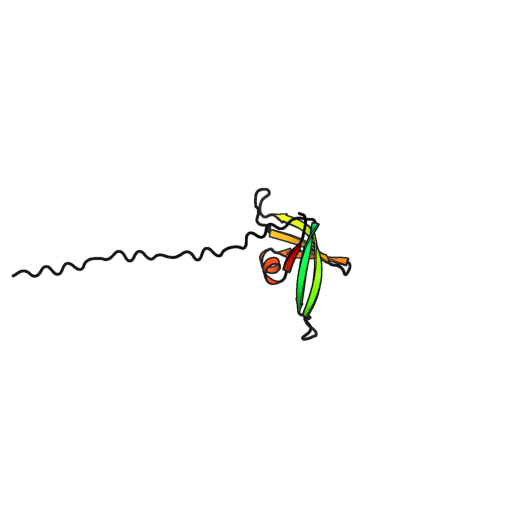 1 93 ? 4.229 10.173 1.889 1.00 78.38 93 VAL A N 1
ATOM 728 C CA . VAL A 1 93 ? 4.904 11.381 1.371 1.00 78.38 93 VAL A CA 1
ATOM 729 C C . VAL A 1 93 ? 4.013 12.619 1.387 1.00 78.38 93 VAL A C 1
ATOM 731 O O . VAL A 1 93 ? 4.520 13.736 1.361 1.00 78.38 93 VAL A O 1
ATOM 734 N N . GLY A 1 94 ? 2.696 12.446 1.496 1.00 61.97 94 GLY A N 1
ATOM 735 C CA . GLY A 1 94 ? 1.777 13.558 1.711 1.00 61.97 94 GLY A CA 1
ATOM 736 C C . GLY A 1 94 ? 0.328 13.175 1.464 1.00 61.97 94 GLY A C 1
ATOM 737 O O . GLY A 1 94 ? 0.031 12.317 0.643 1.00 61.97 94 GLY A O 1
ATOM 738 N N . GLY A 1 95 ? -0.598 13.818 2.172 1.00 44.50 95 GLY A N 1
ATOM 739 C CA . GLY A 1 95 ? -2.017 13.657 1.889 1.00 44.50 95 GLY A CA 1
ATOM 740 C C . GLY A 1 95 ? -2.920 14.334 2.913 1.00 44.50 95 GLY A C 1
ATOM 741 O O . GLY A 1 95 ? -3.010 13.884 4.058 1.00 44.50 95 GLY A O 1
ATOM 742 N N . LEU A 1 96 ? -3.569 15.388 2.408 1.00 47.25 96 LEU A N 1
ATOM 743 C CA . LEU A 1 96 ? -4.598 16.270 2.969 1.00 47.25 96 LEU A CA 1
ATOM 744 C C . LEU A 1 96 ? -4.218 17.043 4.244 1.00 47.25 96 LEU A C 1
ATOM 746 O O . LEU A 1 96 ? -4.372 16.564 5.370 1.00 47.25 96 LEU A O 1
ATOM 750 N N . GLN A 1 97 ? -3.736 18.265 3.986 1.00 39.31 97 GLN A N 1
ATOM 751 C CA . GLN A 1 97 ? -3.879 19.446 4.842 1.00 39.31 97 GLN A CA 1
ATOM 752 C C . GLN A 1 97 ? -5.365 19.760 5.065 1.00 39.31 97 GLN A C 1
ATOM 754 O O . GLN A 1 97 ? -6.161 19.473 4.139 1.00 39.31 97 GLN A O 1
#

Foldseek 3Di:
DDDPPDPPPDPPPPPPVVPPVPPVLPQDDAQFKKKFWDCDPVDNDIDIWIWTFHDFADPDPPDSDTQWTWIQTPVRDIDIDGPVVCVVTMDGPGGDD

pLDDT: mean 70.62, std 17.24, range [35.94, 93.25]

Radius of gyration: 23.78 Å; chains: 1; bounding box: 46×29×83 Å